Protein AF-A0A411YFZ0-F1 (afdb_monomer)

Radius of gyration: 22.68 Å; Cα contacts (8 Å, |Δi|>4): 45; chains: 1; bounding box: 37×38×72 Å

Nearest PDB structures (foldseek):
  7zd6-assembly1_q  TM=2.299E-01  e=5.493E+00  Ovis aries

Secondary structure (DSSP, 8-state):
--TTTS--S-TTSHHHHHHHTHHHHHHHHHHHHT-TTTT---TTS----SHHHHHHHHHHHHHHHHHHHHHHHHHHHS-S-TT-GGGSPPP---------HHHHHHHHHHHHHT-

Structure (mmCIF, N/CA/C/O backbone):
data_AF-A0A411YFZ0-F1
#
_entry.id   AF-A0A411YFZ0-F1
#
loop_
_atom_site.group_PDB
_atom_site.id
_atom_site.type_symbol
_atom_site.label_atom_id
_atom_site.label_alt_id
_atom_site.label_comp_id
_atom_site.label_asym_id
_atom_site.label_entity_id
_atom_site.label_seq_id
_atom_site.pdbx_PDB_ins_code
_atom_site.Cartn_x
_atom_site.Cartn_y
_atom_site.Cartn_z
_atom_site.occupancy
_atom_site.B_iso_or_equiv
_atom_site.auth_seq_id
_atom_site.auth_comp_id
_atom_site.auth_asym_id
_atom_site.auth_atom_id
_atom_site.pdbx_PDB_model_num
ATOM 1 N N . MET A 1 1 ? 8.951 25.104 19.509 1.00 49.25 1 MET A N 1
ATOM 2 C CA . MET A 1 1 ? 7.782 24.697 20.317 1.00 49.25 1 MET A CA 1
ATOM 3 C C . MET A 1 1 ? 8.226 23.534 21.191 1.00 49.25 1 MET A C 1
ATOM 5 O O . MET A 1 1 ? 8.877 22.636 20.672 1.00 49.25 1 MET A O 1
ATOM 9 N N . SER A 1 2 ? 8.040 23.603 22.511 1.00 52.81 2 SER A N 1
ATOM 10 C CA . SER A 1 2 ? 8.452 22.512 23.408 1.00 52.81 2 SER A CA 1
ATOM 11 C C . SER A 1 2 ? 7.406 21.404 23.339 1.00 52.81 2 SER A C 1
ATOM 13 O O . SER A 1 2 ? 6.239 21.681 23.592 1.00 52.81 2 SER A O 1
ATOM 15 N N . ALA A 1 3 ? 7.808 20.161 23.062 1.00 61.78 3 ALA A N 1
ATOM 16 C CA . ALA A 1 3 ? 6.898 19.015 22.927 1.00 61.78 3 ALA A CA 1
ATOM 17 C C . ALA A 1 3 ? 5.994 18.778 24.159 1.00 61.78 3 ALA A C 1
ATOM 19 O O . ALA A 1 3 ? 4.966 18.115 24.063 1.00 61.78 3 ALA A O 1
ATOM 20 N N . LYS A 1 4 ? 6.357 19.339 25.323 1.00 55.59 4 LYS A N 1
ATOM 21 C CA . LYS A 1 4 ? 5.531 19.339 26.542 1.00 55.59 4 LYS A CA 1
ATOM 22 C C . LYS A 1 4 ? 4.301 20.254 26.454 1.00 55.59 4 LYS A C 1
ATOM 24 O O . LYS A 1 4 ? 3.316 19.972 27.124 1.00 55.59 4 LYS A O 1
ATOM 29 N N . LEU A 1 5 ? 4.364 21.332 25.671 1.00 63.97 5 LEU A N 1
ATOM 30 C CA . LEU A 1 5 ? 3.271 22.297 25.478 1.00 63.97 5 LEU A CA 1
ATOM 31 C C . LEU A 1 5 ? 2.299 21.869 24.367 1.00 63.97 5 LEU A C 1
ATOM 33 O O . LEU A 1 5 ? 1.159 22.319 24.354 1.00 63.97 5 LEU A O 1
ATOM 37 N N . ASP A 1 6 ? 2.724 20.958 23.490 1.00 73.19 6 ASP A N 1
ATOM 38 C CA . ASP A 1 6 ? 1.915 20.442 22.376 1.00 73.19 6 ASP A CA 1
ATOM 39 C C . ASP A 1 6 ? 0.984 19.294 22.796 1.00 73.19 6 ASP A C 1
ATOM 41 O O . ASP A 1 6 ? 0.255 18.749 21.970 1.00 73.19 6 ASP A O 1
ATOM 45 N N . GLN A 1 7 ? 1.009 18.903 24.076 1.00 81.12 7 GLN A N 1
ATOM 46 C CA . GLN A 1 7 ? 0.134 17.877 24.632 1.00 81.12 7 GLN A CA 1
ATOM 47 C C . GLN A 1 7 ? -1.104 18.533 25.278 1.00 81.12 7 GLN A C 1
ATOM 49 O O . GLN A 1 7 ? -1.028 18.963 26.430 1.00 81.12 7 GLN A O 1
ATOM 54 N N . PRO A 1 8 ? -2.261 18.594 24.586 1.00 84.94 8 PRO A N 1
ATOM 55 C CA . PRO A 1 8 ? -3.450 19.286 25.089 1.00 84.94 8 PRO A CA 1
ATOM 56 C C . PRO A 1 8 ? -4.139 18.566 26.258 1.00 84.94 8 PRO A C 1
ATOM 58 O O . PRO A 1 8 ? -5.000 19.150 26.917 1.00 84.94 8 PRO A O 1
ATOM 61 N N . PHE A 1 9 ? -3.813 17.294 26.514 1.00 90.12 9 PHE A N 1
ATOM 62 C CA . PHE A 1 9 ? -4.475 16.487 27.538 1.00 90.12 9 PHE A CA 1
ATOM 63 C C . PHE A 1 9 ? -3.525 16.088 28.663 1.00 90.12 9 PHE A C 1
ATOM 65 O O . PHE A 1 9 ? -2.408 15.637 28.421 1.00 90.12 9 PHE A O 1
ATOM 72 N N . TYR A 1 10 ? -4.013 16.155 29.904 1.00 90.88 10 TYR A N 1
ATOM 73 C CA . TYR A 1 10 ? -3.279 15.650 31.062 1.00 90.88 10 TYR A CA 1
ATOM 74 C C . TYR A 1 10 ? -2.914 14.173 30.875 1.00 90.88 10 TYR A C 1
ATOM 76 O O . TYR A 1 10 ? -3.778 13.352 30.542 1.00 90.88 10 TYR A O 1
ATOM 84 N N . TRP A 1 11 ? -1.645 13.841 31.101 1.00 89.62 11 TRP A N 1
ATOM 85 C CA . TRP A 1 11 ? -1.114 12.490 30.943 1.00 89.62 11 TRP A CA 1
ATOM 86 C C . TRP A 1 11 ? -1.899 11.473 31.791 1.00 89.62 11 TRP A C 1
ATOM 88 O O . TRP A 1 11 ? -2.216 11.725 32.948 1.00 89.62 11 TRP A O 1
ATOM 98 N N . GLY A 1 12 ? -2.283 10.338 31.203 1.00 90.81 12 GLY A N 1
ATOM 99 C CA . GLY A 1 12 ? -3.099 9.309 31.869 1.00 90.81 12 GLY A CA 1
ATOM 100 C C . GLY A 1 12 ? -4.614 9.584 31.920 1.00 90.81 12 GLY A C 1
ATOM 101 O O . GLY A 1 12 ? -5.403 8.667 32.185 1.00 90.81 12 GLY A O 1
ATOM 102 N N . SER A 1 13 ? -5.070 10.801 31.595 1.00 94.38 13 SER A N 1
ATOM 103 C CA . SER A 1 13 ? -6.507 11.089 31.471 1.00 94.38 13 SER A CA 1
ATOM 104 C C . SER A 1 13 ? -7.167 10.234 30.377 1.00 94.38 13 SER A C 1
ATOM 106 O O . SER A 1 13 ? -6.505 9.720 29.473 1.00 94.38 13 SER A O 1
ATOM 108 N N . ARG A 1 14 ? -8.498 10.075 30.421 1.00 95.00 14 ARG A N 1
ATOM 109 C CA . ARG A 1 14 ? -9.231 9.331 29.374 1.00 95.00 14 ARG A CA 1
ATOM 110 C C . ARG A 1 14 ? -9.043 9.954 27.985 1.00 95.00 14 ARG A C 1
ATOM 112 O O . ARG A 1 14 ? -8.840 9.228 27.020 1.00 95.00 14 ARG A O 1
ATOM 119 N N . LYS A 1 15 ? -9.057 11.290 27.897 1.00 93.31 15 LYS A N 1
ATOM 120 C CA . LYS A 1 15 ? -8.824 12.023 26.641 1.00 93.31 15 LYS A CA 1
ATOM 121 C C . LYS A 1 15 ? -7.400 11.821 26.126 1.00 93.31 15 LYS A C 1
ATOM 123 O O . LYS A 1 15 ? -7.215 11.607 24.932 1.00 93.31 15 LYS A O 1
ATOM 128 N N . TRP A 1 16 ? -6.416 11.830 27.029 1.00 93.00 16 TRP A N 1
ATOM 129 C C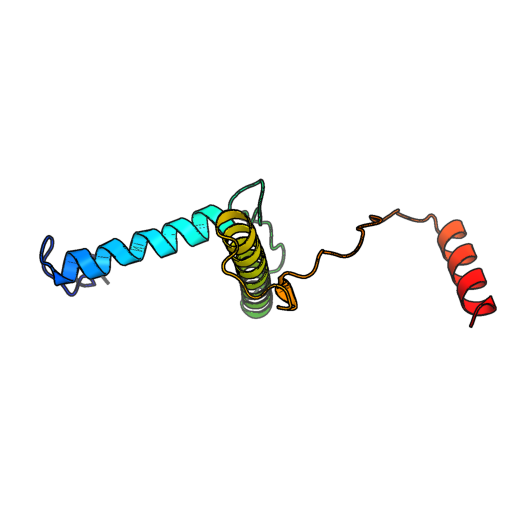A . TRP A 1 16 ? -5.031 11.524 26.681 1.00 93.00 16 TRP A CA 1
ATOM 130 C C . TRP A 1 16 ? -4.892 10.109 26.131 1.00 93.00 16 TRP A C 1
ATOM 132 O O . TRP A 1 16 ? -4.364 9.967 25.037 1.00 93.00 16 TRP A O 1
ATOM 142 N N . ARG A 1 17 ? -5.432 9.092 26.818 1.00 93.38 17 ARG A N 1
ATOM 143 C CA . ARG A 1 17 ? -5.401 7.697 26.342 1.00 93.38 17 ARG A CA 1
ATOM 144 C C . ARG A 1 17 ? -6.031 7.559 24.962 1.00 93.38 17 ARG A C 1
ATOM 146 O O . ARG A 1 17 ? -5.349 7.155 24.040 1.00 93.38 17 ARG A O 1
ATOM 153 N N . ALA A 1 18 ? -7.248 8.064 24.766 1.00 91.69 18 ALA A N 1
ATOM 154 C CA . ALA A 1 18 ? -7.910 8.012 23.459 1.00 91.69 18 ALA A CA 1
ATOM 155 C C . ALA A 1 18 ? -7.145 8.759 22.342 1.00 91.69 18 ALA A C 1
ATOM 157 O O . ALA A 1 18 ? -7.288 8.458 21.156 1.00 91.69 18 ALA A O 1
ATOM 158 N N . SER A 1 19 ? -6.363 9.786 22.685 1.00 89.38 19 SER A N 1
ATOM 159 C CA . SER A 1 19 ? -5.460 10.445 21.736 1.00 89.38 19 SER A CA 1
ATOM 160 C C . SER A 1 19 ? -4.187 9.639 21.494 1.00 89.38 19 SER A C 1
ATOM 162 O O . SER A 1 19 ? -3.705 9.594 20.368 1.00 89.38 19 SER A O 1
ATOM 164 N N . TYR A 1 20 ? -3.637 9.032 22.540 1.00 89.44 20 TYR A N 1
ATOM 165 C CA . TYR A 1 20 ? -2.414 8.247 22.495 1.00 89.44 20 TYR A CA 1
ATOM 166 C C . TYR A 1 20 ? -2.626 6.926 21.749 1.00 89.44 20 TYR A C 1
ATOM 168 O O . TYR A 1 20 ? -1.827 6.596 20.884 1.00 89.44 20 TYR A O 1
ATOM 176 N N . ASP A 1 21 ? -3.750 6.246 21.969 1.00 90.88 21 ASP A N 1
ATOM 177 C CA . ASP A 1 21 ? -4.115 4.983 21.314 1.00 90.88 21 ASP A CA 1
ATOM 178 C C . ASP A 1 21 ? -4.200 5.130 19.786 1.00 90.88 21 ASP A C 1
ATOM 180 O O . ASP A 1 21 ? -3.935 4.190 19.039 1.00 90.88 21 ASP A O 1
ATOM 184 N N . ARG A 1 22 ? -4.498 6.340 19.287 1.00 88.69 22 ARG A N 1
ATOM 185 C CA . ARG A 1 22 ? -4.497 6.626 17.846 1.00 88.69 22 ARG A CA 1
ATOM 186 C C . ARG A 1 22 ? -3.106 6.545 17.212 1.00 88.69 22 ARG A C 1
ATOM 188 O O . ARG A 1 22 ? -2.999 6.301 16.012 1.00 88.69 22 ARG A O 1
ATOM 195 N N . ARG A 1 23 ? -2.042 6.728 18.000 1.00 88.62 23 ARG A N 1
ATOM 196 C CA . ARG A 1 23 ? -0.652 6.652 17.535 1.00 88.62 23 ARG A CA 1
ATOM 197 C C . ARG A 1 23 ? -0.302 5.260 17.020 1.00 88.62 23 ARG A C 1
ATOM 199 O O . ARG A 1 23 ? 0.424 5.164 16.036 1.00 88.62 23 ARG A O 1
ATOM 206 N N . THR A 1 24 ? -0.876 4.218 17.615 1.00 89.50 24 THR A N 1
ATOM 207 C CA . THR A 1 24 ? -0.684 2.828 17.187 1.00 89.50 24 THR A CA 1
ATOM 208 C C . THR A 1 24 ? -1.021 2.638 15.709 1.00 89.50 24 THR A C 1
ATOM 210 O O . THR A 1 24 ? -0.282 1.965 14.999 1.00 89.50 24 THR A O 1
ATOM 213 N N . TYR A 1 25 ? -2.077 3.284 15.202 1.00 87.44 25 TYR A N 1
ATOM 214 C CA . TYR A 1 25 ? -2.439 3.192 13.782 1.00 87.44 25 TYR A CA 1
ATOM 215 C C . TYR A 1 25 ? -1.413 3.873 12.872 1.00 87.44 25 TYR A C 1
ATOM 217 O O . TYR A 1 25 ? -1.092 3.357 11.804 1.00 87.44 25 TYR A O 1
ATOM 225 N N . VAL A 1 26 ? -0.861 5.011 13.303 1.00 88.12 26 VAL A N 1
ATOM 226 C CA . VAL A 1 26 ? 0.185 5.724 12.555 1.00 88.12 26 VAL A CA 1
ATOM 227 C C . VAL A 1 26 ? 1.468 4.896 12.511 1.00 88.12 26 VAL A C 1
ATOM 229 O O . VAL A 1 26 ? 2.062 4.729 11.448 1.00 88.12 26 VAL A O 1
ATOM 232 N N . GLU A 1 27 ? 1.880 4.340 13.650 1.00 91.94 27 GLU A N 1
ATOM 233 C CA . GLU A 1 27 ? 3.052 3.465 13.730 1.00 91.94 27 GLU A CA 1
ATOM 234 C C . GLU A 1 27 ? 2.851 2.185 12.913 1.00 91.94 27 GLU A C 1
ATOM 236 O O . GLU A 1 27 ? 3.753 1.785 12.179 1.00 91.94 27 GLU A O 1
ATOM 241 N N . GLY A 1 28 ? 1.651 1.601 12.947 1.00 90.62 28 GLY A N 1
ATOM 242 C CA . GLY A 1 28 ? 1.286 0.452 12.121 1.00 90.62 28 GLY A CA 1
ATOM 243 C C . GLY A 1 28 ? 1.358 0.748 10.621 1.00 90.62 28 GLY A C 1
ATOM 244 O O . GLY A 1 28 ? 1.905 -0.055 9.863 1.00 90.62 28 GLY A O 1
ATOM 245 N N . PHE A 1 29 ? 0.875 1.915 10.180 1.00 90.06 29 PHE A N 1
ATOM 246 C CA . PHE A 1 29 ? 0.984 2.336 8.781 1.00 90.06 29 PHE A CA 1
ATOM 247 C C . PHE A 1 29 ? 2.447 2.464 8.337 1.00 90.06 29 PHE A C 1
ATOM 249 O O . PHE A 1 29 ? 2.834 1.891 7.319 1.00 90.06 29 PHE A O 1
ATOM 256 N N . PHE A 1 30 ? 3.289 3.160 9.108 1.00 89.31 30 PHE A N 1
ATOM 257 C CA . PHE A 1 30 ? 4.707 3.301 8.758 1.00 89.31 30 PHE A CA 1
ATOM 258 C C . PHE A 1 30 ? 5.475 1.979 8.851 1.00 89.31 30 PHE A C 1
ATOM 260 O O . PHE A 1 30 ? 6.361 1.744 8.030 1.00 89.31 30 PHE A O 1
ATOM 267 N N . GLY A 1 31 ? 5.118 1.100 9.790 1.00 90.88 31 GLY A N 1
ATOM 268 C CA . GLY A 1 31 ? 5.668 -0.251 9.876 1.00 90.88 31 GLY A CA 1
ATOM 269 C C . GLY A 1 31 ? 5.374 -1.081 8.625 1.00 90.88 31 GLY A C 1
ATOM 270 O O . GLY A 1 31 ? 6.263 -1.769 8.132 1.00 90.88 31 GLY A O 1
ATOM 271 N N . ASN A 1 32 ? 4.166 -0.957 8.068 1.00 91.44 32 ASN A N 1
ATOM 272 C CA . ASN A 1 32 ? 3.795 -1.570 6.793 1.00 91.44 32 ASN A CA 1
ATOM 273 C C . ASN A 1 32 ? 4.614 -0.992 5.635 1.00 91.44 32 ASN A C 1
ATOM 275 O O . ASN A 1 32 ? 5.337 -1.725 4.968 1.00 91.44 32 ASN A O 1
ATOM 279 N N . VAL A 1 33 ? 4.575 0.332 5.467 1.00 90.81 33 VAL A N 1
ATOM 280 C CA . VAL A 1 33 ? 5.201 1.021 4.329 1.00 90.81 33 VAL A CA 1
ATOM 281 C C . VAL A 1 33 ? 6.719 0.808 4.259 1.00 90.81 33 VAL A C 1
ATOM 283 O O . VAL A 1 33 ? 7.303 0.760 3.179 1.00 90.81 33 VAL A O 1
ATOM 286 N N . GLN A 1 34 ? 7.390 0.681 5.403 1.00 89.88 34 GLN A N 1
ATOM 287 C CA . GLN A 1 34 ? 8.839 0.470 5.454 1.00 89.88 34 GLN A CA 1
ATOM 288 C C . GLN A 1 34 ? 9.242 -1.010 5.439 1.00 89.88 34 GLN A C 1
ATOM 290 O O . GLN A 1 34 ? 10.439 -1.311 5.423 1.00 89.88 34 GLN A O 1
ATOM 295 N N . ASN A 1 35 ? 8.286 -1.942 5.474 1.00 90.12 35 ASN A N 1
ATOM 296 C CA . ASN A 1 35 ? 8.576 -3.370 5.498 1.00 90.12 35 ASN A CA 1
ATOM 297 C C . ASN A 1 35 ? 9.242 -3.802 4.183 1.00 90.12 35 ASN A C 1
ATOM 299 O O . ASN A 1 35 ? 8.738 -3.519 3.099 1.00 90.12 35 ASN A O 1
ATOM 303 N N . ALA A 1 36 ? 10.370 -4.515 4.288 1.00 87.69 36 ALA A N 1
ATOM 304 C CA . ALA A 1 36 ? 11.129 -4.992 3.134 1.00 87.69 36 ALA A CA 1
ATOM 305 C C . ALA A 1 36 ? 10.338 -5.963 2.245 1.00 87.69 36 ALA A C 1
ATOM 307 O O . ALA A 1 36 ? 10.593 -6.021 1.047 1.00 87.69 36 ALA A O 1
ATOM 308 N N . SER A 1 37 ? 9.378 -6.684 2.824 1.00 86.38 37 SER A N 1
ATOM 309 C CA . SER A 1 37 ? 8.520 -7.637 2.115 1.00 86.38 37 SER A CA 1
ATOM 310 C C . SER A 1 37 ? 7.201 -7.025 1.620 1.00 86.38 37 SER A C 1
ATOM 312 O O . SER A 1 37 ? 6.346 -7.761 1.139 1.00 86.38 37 SER A O 1
ATOM 314 N N . ALA A 1 38 ? 7.000 -5.713 1.783 1.00 88.25 38 ALA A N 1
ATOM 315 C CA . ALA A 1 38 ? 5.806 -4.998 1.329 1.00 88.25 38 ALA A CA 1
ATOM 316 C C . ALA A 1 38 ? 6.206 -3.806 0.442 1.00 88.25 38 ALA A C 1
ATOM 318 O O . ALA A 1 38 ? 6.838 -4.001 -0.591 1.00 88.25 38 ALA A O 1
ATOM 319 N N . GLU A 1 39 ? 5.880 -2.569 0.828 1.00 88.62 39 GLU A N 1
ATOM 320 C CA . GLU A 1 39 ? 6.182 -1.382 0.016 1.00 88.62 39 GLU A CA 1
ATOM 321 C C . GLU A 1 39 ? 7.676 -1.009 0.020 1.00 88.62 39 GLU A C 1
ATOM 323 O O . GLU A 1 39 ? 8.119 -0.254 -0.845 1.00 88.62 39 GLU A O 1
ATOM 328 N N . ASN A 1 40 ? 8.452 -1.520 0.985 1.00 90.00 40 ASN A N 1
ATOM 329 C CA . ASN A 1 40 ? 9.902 -1.344 1.117 1.00 90.00 40 ASN A CA 1
ATOM 330 C C . ASN A 1 40 ? 10.383 0.104 0.914 1.00 90.00 40 ASN A C 1
ATOM 332 O O . ASN A 1 40 ? 11.455 0.362 0.355 1.00 90.00 40 ASN A O 1
ATOM 336 N N . LEU A 1 41 ? 9.604 1.078 1.389 1.00 88.88 41 LEU A N 1
ATOM 337 C CA . LEU A 1 41 ? 9.977 2.477 1.278 1.00 88.88 41 LEU A CA 1
ATOM 338 C C . LEU A 1 41 ? 11.123 2.765 2.252 1.00 88.88 41 LEU A C 1
ATOM 340 O O . LEU A 1 41 ? 10.937 2.892 3.464 1.00 88.88 41 LEU A O 1
ATOM 344 N N . ARG A 1 42 ? 12.337 2.880 1.714 1.00 86.25 42 ARG A N 1
ATOM 345 C CA . ARG A 1 42 ? 13.544 3.213 2.477 1.00 86.25 42 ARG A CA 1
ATOM 346 C C . ARG A 1 42 ? 14.009 4.633 2.194 1.00 86.25 42 ARG A C 1
ATOM 348 O O . ARG A 1 42 ? 13.717 5.232 1.159 1.00 86.25 42 ARG A O 1
ATOM 355 N N . ARG A 1 43 ? 14.801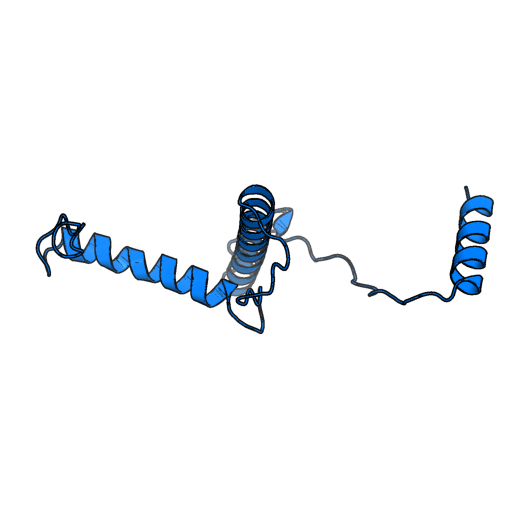 5.178 3.118 1.00 81.75 43 ARG A N 1
ATOM 356 C CA . ARG A 1 43 ? 15.516 6.435 2.879 1.00 81.75 43 ARG A CA 1
ATOM 357 C C . ARG A 1 43 ? 16.403 6.274 1.639 1.00 81.75 43 ARG A C 1
ATOM 359 O O . ARG A 1 43 ? 17.200 5.346 1.578 1.00 81.75 43 ARG A O 1
ATOM 366 N N . GLY A 1 44 ? 16.264 7.182 0.674 1.00 80.19 44 GLY A N 1
ATOM 367 C CA . GLY A 1 44 ? 16.988 7.125 -0.602 1.00 80.19 44 GLY A CA 1
ATOM 368 C C . GLY A 1 44 ? 16.314 6.285 -1.695 1.00 80.19 44 GLY A C 1
ATOM 369 O O . GLY A 1 44 ? 16.861 6.203 -2.790 1.00 80.19 44 GLY A O 1
ATOM 370 N N . PHE A 1 45 ? 15.135 5.703 -1.430 1.00 81.06 45 PHE A N 1
ATOM 371 C CA . PHE A 1 45 ? 14.320 5.036 -2.454 1.00 81.06 45 PHE A CA 1
ATOM 372 C C . PHE A 1 45 ? 13.889 6.023 -3.545 1.00 81.06 45 PHE A C 1
ATOM 374 O O . PHE A 1 45 ? 14.118 5.804 -4.731 1.00 81.06 45 PHE A O 1
ATOM 381 N N . VAL A 1 46 ? 13.342 7.168 -3.133 1.00 81.88 46 VAL A N 1
ATOM 382 C CA . VAL A 1 46 ? 13.072 8.284 -4.041 1.00 81.88 46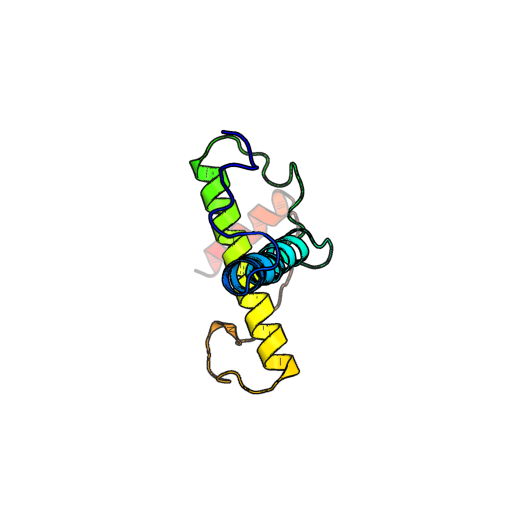 VAL A CA 1
ATOM 383 C C . VAL A 1 46 ? 14.378 9.049 -4.250 1.00 81.88 46 VAL A C 1
ATOM 385 O O . VAL A 1 46 ? 14.867 9.708 -3.333 1.00 81.88 46 VAL A O 1
ATOM 388 N N . ARG A 1 47 ? 14.954 8.941 -5.452 1.00 85.06 47 ARG A N 1
ATOM 389 C CA . ARG A 1 47 ? 16.196 9.638 -5.849 1.00 85.06 47 ARG A CA 1
ATOM 390 C C . ARG A 1 47 ? 15.958 11.048 -6.397 1.00 85.06 47 ARG A C 1
ATOM 392 O O . ARG A 1 47 ? 16.900 11.724 -6.796 1.00 85.06 47 ARG A O 1
ATOM 399 N N . THR A 1 48 ? 14.708 11.490 -6.410 1.00 84.25 48 THR A N 1
ATOM 400 C CA . THR A 1 48 ? 14.301 12.818 -6.866 1.00 84.25 48 THR A CA 1
ATOM 401 C C . THR A 1 48 ? 14.248 13.789 -5.691 1.00 84.25 48 THR A C 1
ATOM 403 O O . THR A 1 48 ? 13.835 13.429 -4.588 1.00 84.25 48 THR A O 1
ATOM 406 N N . THR A 1 49 ? 14.627 15.040 -5.928 1.00 83.19 49 THR A N 1
ATOM 407 C CA . THR A 1 49 ? 14.511 16.124 -4.948 1.00 83.19 49 THR A CA 1
ATOM 408 C C . THR A 1 49 ? 13.323 17.029 -5.286 1.00 83.19 49 THR A C 1
ATOM 410 O O . THR A 1 49 ? 12.882 17.111 -6.431 1.00 83.19 49 THR A O 1
ATOM 413 N N . GLY A 1 50 ? 12.775 17.700 -4.271 1.00 87.75 50 GLY A N 1
ATOM 414 C CA . GLY A 1 50 ? 11.645 18.621 -4.423 1.00 87.75 50 GLY A CA 1
ATOM 415 C C . GLY A 1 50 ? 10.315 18.075 -3.896 1.00 87.75 50 GLY A C 1
ATOM 416 O O . GLY A 1 50 ? 10.050 16.874 -3.891 1.00 87.75 50 GLY A O 1
ATOM 417 N N . LEU A 1 51 ? 9.458 18.988 -3.429 1.00 89.19 51 LEU A N 1
ATOM 418 C CA . LEU A 1 51 ? 8.210 18.636 -2.742 1.00 89.19 51 LEU A CA 1
ATOM 419 C C . LEU A 1 51 ? 7.193 17.939 -3.652 1.00 89.19 51 LEU A C 1
ATOM 421 O O . LEU A 1 51 ? 6.496 17.048 -3.184 1.00 89.19 51 LEU A O 1
ATOM 425 N N . GLY A 1 52 ? 7.098 18.330 -4.925 1.00 93.06 52 GLY A N 1
ATOM 426 C CA . GLY A 1 52 ? 6.148 17.740 -5.875 1.00 93.06 52 GLY A CA 1
ATOM 427 C C . GLY A 1 52 ? 6.378 16.237 -6.080 1.00 93.06 5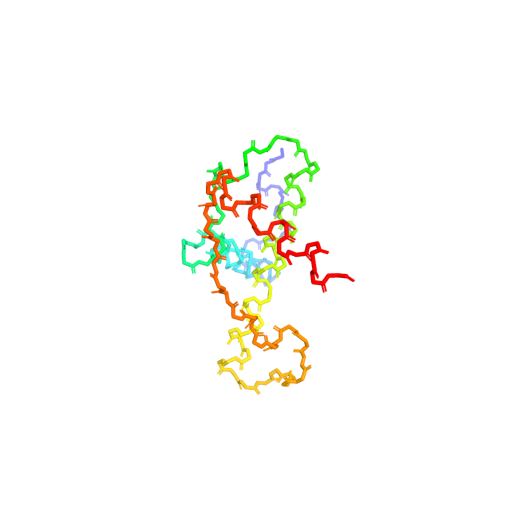2 GLY A C 1
ATOM 428 O O . GLY A 1 52 ? 5.504 15.449 -5.718 1.00 93.06 52 GLY A O 1
ATOM 429 N N . PRO A 1 53 ? 7.562 15.822 -6.571 1.00 88.31 53 PRO A N 1
ATOM 430 C CA . PRO A 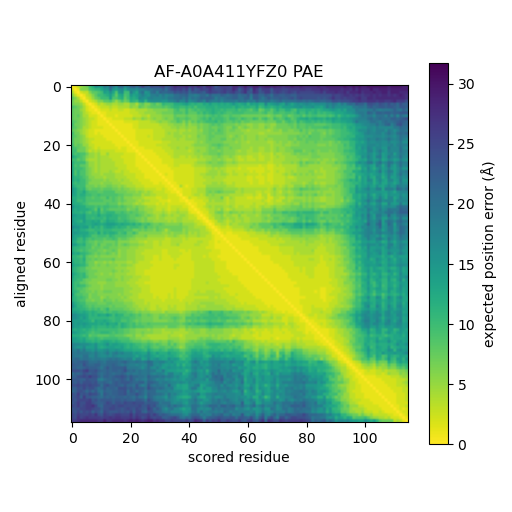1 53 ? 7.889 14.410 -6.770 1.00 88.31 53 PRO A CA 1
ATOM 431 C C . PRO A 1 53 ? 7.784 13.578 -5.489 1.00 88.31 53 PRO A C 1
ATOM 433 O O . PRO A 1 53 ? 7.225 12.486 -5.509 1.00 88.31 53 PRO A O 1
ATOM 436 N N . ILE A 1 54 ? 8.255 14.104 -4.352 1.00 88.06 54 ILE A N 1
ATOM 437 C CA . ILE A 1 54 ? 8.173 13.398 -3.064 1.00 88.06 54 ILE A CA 1
ATOM 438 C C . ILE A 1 54 ? 6.713 13.176 -2.647 1.00 88.06 54 ILE A C 1
ATOM 440 O O . ILE A 1 54 ? 6.366 12.084 -2.201 1.00 88.06 54 ILE A O 1
ATOM 444 N N . ARG A 1 55 ? 5.844 14.184 -2.807 1.00 90.25 55 ARG A N 1
ATOM 445 C CA . ARG A 1 55 ? 4.408 14.059 -2.503 1.00 90.25 55 ARG A CA 1
ATOM 446 C C . ARG A 1 55 ? 3.728 13.037 -3.404 1.00 90.25 55 ARG A C 1
ATOM 448 O O . ARG A 1 55 ? 2.944 12.241 -2.901 1.00 90.25 55 ARG A O 1
ATOM 455 N N . LEU A 1 56 ? 4.045 13.045 -4.698 1.00 92.00 56 LEU A N 1
ATOM 456 C CA . LEU A 1 56 ? 3.509 12.071 -5.645 1.00 92.00 56 LEU A CA 1
ATOM 457 C C . LEU A 1 56 ? 3.914 10.646 -5.254 1.00 92.00 56 LEU A C 1
ATOM 459 O O . LEU A 1 56 ? 3.054 9.781 -5.126 1.00 92.00 56 LEU A O 1
ATOM 463 N N . MET A 1 57 ? 5.202 10.419 -4.984 1.00 90.38 57 MET A N 1
ATOM 464 C CA . MET A 1 57 ? 5.694 9.106 -4.563 1.00 90.38 57 MET A CA 1
ATOM 465 C C . MET A 1 57 ? 5.030 8.637 -3.270 1.00 90.38 57 MET A C 1
ATOM 467 O O . MET A 1 57 ? 4.581 7.499 -3.192 1.00 90.38 57 MET A O 1
ATOM 471 N N . LEU A 1 58 ? 4.900 9.521 -2.277 1.00 88.38 58 LEU A N 1
ATOM 472 C CA . LEU A 1 58 ? 4.224 9.189 -1.026 1.00 88.38 58 LEU A CA 1
ATOM 473 C C . LEU A 1 58 ? 2.747 8.827 -1.248 1.00 88.38 58 LEU A C 1
ATOM 475 O O . LEU A 1 58 ? 2.260 7.883 -0.631 1.00 88.38 58 LEU A O 1
ATOM 479 N N . ALA A 1 59 ? 2.047 9.548 -2.129 1.00 92.44 59 ALA A N 1
ATOM 480 C CA . ALA A 1 59 ? 0.656 9.257 -2.466 1.00 92.44 59 ALA A CA 1
ATOM 481 C C . ALA A 1 59 ? 0.508 7.884 -3.141 1.00 92.44 59 ALA A C 1
ATOM 483 O O . ALA A 1 59 ? -0.367 7.111 -2.756 1.00 92.44 59 ALA A O 1
ATOM 484 N N . ILE A 1 60 ? 1.397 7.553 -4.082 1.00 93.06 60 ILE A N 1
ATOM 485 C CA . ILE A 1 60 ? 1.421 6.244 -4.750 1.00 93.06 60 ILE A CA 1
ATOM 486 C C . ILE A 1 60 ? 1.685 5.131 -3.732 1.00 93.06 60 ILE A C 1
ATOM 488 O O . ILE A 1 60 ? 0.959 4.141 -3.696 1.00 93.06 60 ILE A O 1
ATOM 492 N N . THR A 1 61 ? 2.676 5.304 -2.854 1.00 91.62 61 THR A N 1
ATOM 493 C CA . THR A 1 61 ? 2.985 4.320 -1.808 1.00 91.62 61 THR A CA 1
ATOM 494 C C . THR A 1 61 ? 1.821 4.127 -0.835 1.00 91.62 61 THR A C 1
ATOM 496 O O . THR A 1 61 ? 1.508 2.996 -0.470 1.00 91.62 61 THR A O 1
ATOM 499 N N . ALA A 1 62 ? 1.147 5.207 -0.431 1.00 92.12 62 ALA A N 1
ATOM 500 C CA . ALA A 1 62 ? -0.033 5.116 0.423 1.00 92.12 62 ALA A CA 1
ATOM 501 C C . ALA A 1 62 ? -1.186 4.377 -0.276 1.00 92.12 62 ALA A C 1
ATOM 503 O O . ALA A 1 62 ? -1.823 3.527 0.343 1.00 92.12 62 ALA A O 1
ATOM 504 N N . ALA A 1 63 ? -1.423 4.647 -1.564 1.00 93.88 63 ALA A N 1
ATOM 505 C CA . ALA A 1 63 ? -2.435 3.947 -2.351 1.00 93.88 63 ALA A CA 1
ATOM 506 C C . ALA A 1 63 ? -2.130 2.444 -2.464 1.00 93.88 63 ALA A C 1
ATOM 508 O O . ALA A 1 63 ? -3.005 1.627 -2.185 1.00 93.88 63 ALA A O 1
ATOM 509 N N . ALA A 1 64 ? -0.884 2.076 -2.779 1.00 91.88 64 ALA A N 1
ATOM 510 C CA . ALA A 1 64 ? -0.452 0.679 -2.849 1.00 91.88 64 ALA A CA 1
ATOM 511 C C . ALA A 1 64 ? -0.630 -0.049 -1.503 1.00 91.88 64 ALA A C 1
ATOM 513 O O . ALA A 1 64 ? -1.204 -1.138 -1.456 1.00 91.88 64 ALA A O 1
ATOM 514 N N . CYS A 1 65 ? -0.231 0.591 -0.398 1.00 93.12 65 CYS A N 1
ATOM 515 C CA . CYS A 1 65 ? -0.424 0.061 0.954 1.00 93.12 65 CYS A CA 1
ATOM 516 C C . CYS A 1 65 ? -1.909 -0.157 1.278 1.00 93.12 65 CYS A C 1
ATOM 518 O O . CYS A 1 65 ? -2.276 -1.197 1.826 1.00 93.12 65 CYS A O 1
ATOM 520 N N . ASN A 1 66 ? -2.778 0.785 0.902 1.00 92.88 66 ASN A N 1
ATOM 521 C CA . ASN A 1 66 ? -4.219 0.655 1.112 1.00 92.88 66 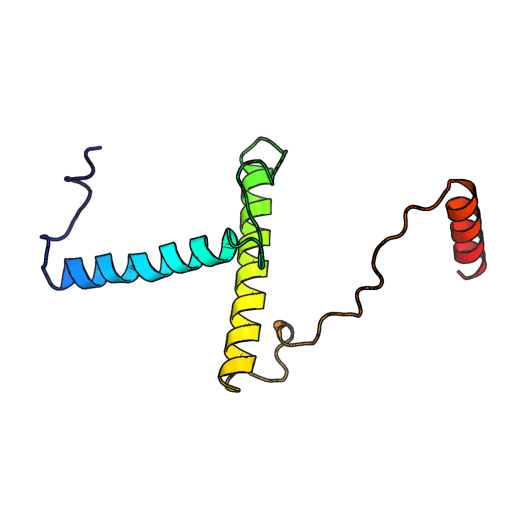ASN A CA 1
ATOM 522 C C . ASN A 1 66 ? -4.810 -0.524 0.330 1.00 92.88 66 ASN A C 1
ATOM 524 O O . ASN A 1 66 ? -5.579 -1.293 0.901 1.00 92.88 66 ASN A O 1
ATOM 528 N N . VAL A 1 67 ? -4.432 -0.699 -0.942 1.00 93.06 67 VAL A N 1
ATOM 529 C CA . VAL A 1 67 ? -4.891 -1.833 -1.766 1.00 93.06 67 VAL A CA 1
ATOM 530 C C . VAL A 1 67 ? -4.452 -3.159 -1.149 1.00 93.06 67 VAL A C 1
ATOM 532 O O . VAL A 1 67 ? -5.274 -4.056 -0.967 1.00 93.06 67 VAL A O 1
ATOM 535 N N . A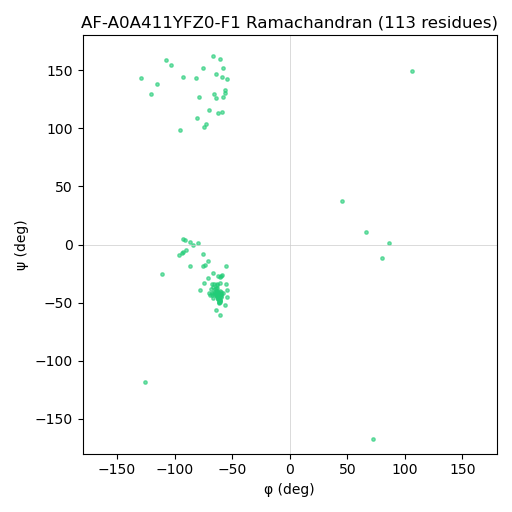RG A 1 68 ? -3.178 -3.278 -0.756 1.00 92.69 68 ARG A N 1
ATOM 536 C CA . ARG A 1 68 ? -2.664 -4.494 -0.114 1.00 92.69 68 ARG A CA 1
ATOM 537 C C . ARG A 1 68 ? -3.380 -4.791 1.201 1.00 92.69 68 ARG A C 1
ATOM 539 O O . ARG A 1 68 ? -3.767 -5.930 1.434 1.00 92.69 68 ARG A O 1
ATOM 546 N N . GLN A 1 69 ? -3.568 -3.790 2.062 1.00 93.12 69 GLN A N 1
ATOM 547 C CA . GLN A 1 69 ? -4.266 -3.992 3.333 1.00 93.12 69 GLN A CA 1
ATOM 548 C C . GLN A 1 69 ? -5.733 -4.379 3.133 1.00 93.12 69 GLN A C 1
ATOM 550 O O . GLN A 1 69 ? -6.218 -5.253 3.846 1.00 93.12 69 GLN A O 1
ATOM 555 N N . LEU A 1 70 ? -6.414 -3.793 2.143 1.00 93.75 70 LEU A N 1
ATOM 556 C CA . LEU A 1 70 ? -7.777 -4.173 1.774 1.00 93.75 70 LEU A CA 1
ATOM 557 C C . LEU A 1 70 ? -7.848 -5.639 1.327 1.00 93.75 70 LEU A C 1
ATOM 559 O O . LEU A 1 70 ? -8.700 -6.382 1.810 1.00 93.75 70 LEU A O 1
ATOM 563 N N . ARG A 1 71 ? -6.937 -6.064 0.446 1.00 93.19 71 ARG A N 1
ATOM 564 C CA . ARG A 1 71 ? -6.869 -7.449 -0.040 1.00 93.19 71 ARG A CA 1
ATOM 565 C C . ARG A 1 71 ? -6.558 -8.439 1.079 1.00 93.19 71 ARG A C 1
ATOM 567 O O . ARG A 1 71 ? -7.236 -9.453 1.179 1.00 93.19 71 ARG A O 1
ATOM 574 N N . ASN A 1 72 ? -5.598 -8.123 1.950 1.00 92.62 72 ASN A N 1
ATOM 575 C CA . ASN A 1 72 ? -5.277 -8.957 3.110 1.00 92.62 72 ASN A CA 1
ATOM 576 C C . ASN A 1 72 ? -6.480 -9.087 4.048 1.00 92.62 72 ASN A C 1
ATOM 578 O O . ASN A 1 72 ? -6.863 -10.192 4.407 1.00 92.62 72 ASN A O 1
ATOM 582 N N . TRP A 1 73 ? -7.125 -7.969 4.392 1.00 94.81 73 TRP A N 1
ATOM 583 C CA . TRP A 1 73 ? -8.319 -7.988 5.233 1.00 94.81 73 TRP A CA 1
ATOM 584 C C . TRP A 1 73 ? -9.454 -8.807 4.605 1.00 94.81 73 TRP A C 1
ATOM 586 O O . TRP A 1 73 ? -10.110 -9.580 5.304 1.00 94.81 73 TRP A O 1
ATOM 596 N N . HIS A 1 74 ? -9.681 -8.667 3.296 1.00 94.69 74 HIS A N 1
ATOM 597 C CA . HIS A 1 74 ? -10.674 -9.470 2.589 1.00 94.69 74 HIS A CA 1
ATOM 598 C C . HIS A 1 74 ? -10.319 -10.961 2.625 1.00 94.69 74 HIS A C 1
ATOM 600 O O . HIS A 1 74 ? -11.191 -11.768 2.926 1.00 94.69 74 HIS A O 1
ATOM 606 N N . ALA A 1 75 ? -9.054 -11.325 2.397 1.00 92.69 75 ALA A N 1
ATOM 607 C CA . ALA A 1 75 ? -8.593 -12.710 2.472 1.00 92.69 75 ALA A CA 1
ATOM 608 C C . ALA A 1 75 ? -8.742 -13.307 3.884 1.00 92.69 75 ALA A C 1
ATOM 610 O O . ALA A 1 75 ? -9.163 -14.452 4.024 1.00 92.69 75 ALA A O 1
ATOM 611 N N . ASP A 1 76 ? -8.448 -12.524 4.925 1.00 95.69 76 ASP A N 1
ATOM 612 C CA . ASP A 1 76 ? -8.504 -12.974 6.318 1.00 95.69 76 ASP A CA 1
ATOM 613 C C . ASP A 1 76 ? -9.943 -13.108 6.843 1.00 95.69 76 ASP A C 1
ATOM 615 O O . ASP A 1 76 ? -10.222 -13.951 7.695 1.00 95.69 76 ASP A O 1
ATOM 619 N N . THR A 1 77 ? -10.860 -12.254 6.378 1.00 95.88 77 THR A N 1
ATOM 620 C CA . THR A 1 77 ? -12.213 -12.143 6.955 1.00 95.88 77 THR A CA 1
ATOM 621 C C . THR A 1 77 ? -13.332 -12.638 6.046 1.00 95.88 77 THR A C 1
ATOM 623 O O . THR A 1 77 ? -14.401 -12.985 6.542 1.00 95.88 77 THR A O 1
ATOM 626 N N . GLY A 1 78 ? -13.130 -12.630 4.728 1.00 92.44 78 GLY A N 1
ATOM 627 C CA . GLY A 1 78 ? -14.169 -12.891 3.730 1.00 92.44 78 GLY A CA 1
ATOM 628 C C . GLY A 1 78 ? -15.283 -11.837 3.677 1.00 92.44 78 GLY A C 1
ATOM 629 O O . GLY A 1 78 ? -16.305 -12.073 3.043 1.00 92.44 78 GLY A O 1
ATOM 630 N N . LEU A 1 79 ? -15.128 -10.689 4.353 1.00 92.50 79 LEU A N 1
ATOM 631 C CA . LEU A 1 79 ? -16.195 -9.685 4.515 1.00 92.50 79 LEU A CA 1
ATOM 632 C C . LEU A 1 79 ? -16.191 -8.573 3.455 1.00 92.50 79 LEU A C 1
ATOM 634 O O . LEU A 1 79 ? -17.082 -7.725 3.457 1.00 92.50 79 LEU A O 1
ATOM 638 N N . GLY A 1 80 ? -15.179 -8.523 2.590 1.00 87.88 80 GLY A N 1
ATOM 639 C CA . GLY A 1 80 ? -15.146 -7.546 1.494 1.00 87.88 80 GLY A CA 1
ATOM 640 C C . GLY A 1 80 ? -16.099 -7.919 0.359 1.00 87.88 80 GLY A C 1
ATOM 641 O O . GLY A 1 80 ? -16.357 -9.097 0.141 1.00 87.88 80 GLY A O 1
ATOM 642 N N . ASP A 1 81 ? -16.588 -6.913 -0.363 1.00 90.69 81 ASP A N 1
ATOM 643 C CA . ASP A 1 81 ? -17.401 -7.097 -1.569 1.00 90.69 81 ASP A CA 1
ATOM 644 C C . ASP A 1 81 ? -16.589 -7.831 -2.655 1.00 90.69 81 ASP A C 1
ATOM 646 O O . ASP A 1 81 ? -15.628 -7.244 -3.149 1.00 90.69 81 ASP A O 1
ATOM 650 N N . PRO A 1 82 ? -16.940 -9.076 -3.035 1.00 85.94 82 PRO A N 1
ATOM 651 C CA . PRO A 1 82 ? -16.160 -9.875 -3.984 1.00 85.94 82 PRO A CA 1
ATOM 652 C C . PRO A 1 82 ? -15.985 -9.226 -5.362 1.00 85.94 82 PRO A C 1
ATOM 654 O O . PRO A 1 82 ? -14.990 -9.487 -6.032 1.00 85.94 82 PRO A O 1
ATOM 657 N N . GLU A 1 83 ? -16.914 -8.357 -5.767 1.00 91.25 83 GLU A N 1
ATOM 658 C CA . GLU A 1 83 ? -16.894 -7.686 -7.073 1.00 91.25 83 GLU A CA 1
ATOM 659 C C . GLU A 1 83 ? -16.157 -6.337 -7.029 1.00 91.25 83 GLU A C 1
ATOM 661 O O . GLU A 1 83 ? -16.105 -5.597 -8.015 1.00 91.25 83 GLU A O 1
ATOM 666 N N . HIS A 1 84 ? -15.570 -5.981 -5.882 1.00 91.94 84 HIS A N 1
ATOM 667 C CA . HIS A 1 84 ? -14.855 -4.725 -5.741 1.00 91.94 84 HIS A CA 1
ATOM 668 C C . HIS A 1 84 ? -13.618 -4.700 -6.664 1.00 91.94 84 HIS A C 1
ATOM 670 O O . HIS A 1 84 ? -12.737 -5.551 -6.520 1.00 91.94 84 HIS A O 1
ATOM 676 N N . PRO A 1 85 ? -13.439 -3.682 -7.532 1.00 91.88 85 PRO A N 1
ATOM 677 C CA . PRO A 1 85 ? -12.364 -3.671 -8.532 1.00 91.88 85 PRO A CA 1
ATOM 678 C C . PRO A 1 85 ? -10.950 -3.844 -7.960 1.00 91.88 85 PRO A C 1
ATOM 680 O O . PRO A 1 85 ? -10.095 -4.470 -8.571 1.00 91.88 85 PRO A O 1
ATOM 683 N N . LEU A 1 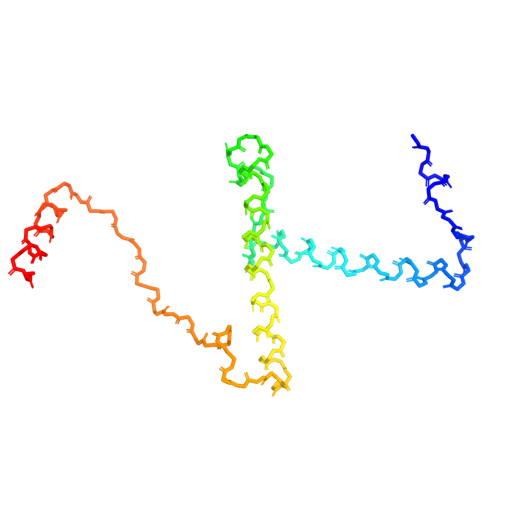86 ? -10.693 -3.318 -6.758 1.00 91.50 86 LEU A N 1
ATOM 684 C CA . LEU A 1 86 ? -9.390 -3.453 -6.085 1.00 91.50 86 LEU A CA 1
ATOM 685 C C . LEU A 1 86 ? -9.129 -4.841 -5.473 1.00 91.50 86 LEU A C 1
ATOM 687 O O . LEU A 1 86 ? -8.021 -5.091 -5.003 1.00 91.50 86 LEU A O 1
ATOM 691 N N . LEU A 1 87 ? -10.124 -5.727 -5.440 1.00 91.69 87 LEU A N 1
ATOM 692 C CA . LEU A 1 87 ? -9.967 -7.124 -5.030 1.00 91.69 87 LEU A CA 1
ATOM 693 C C . LEU A 1 87 ? -9.770 -8.060 -6.221 1.00 91.69 87 LEU A C 1
ATOM 695 O O . LEU A 1 87 ? -9.408 -9.217 -6.015 1.00 91.69 87 LEU A O 1
ATOM 699 N N . ALA A 1 88 ? -9.949 -7.557 -7.447 1.00 87.56 88 ALA A N 1
ATOM 700 C CA . ALA A 1 88 ? -9.637 -8.311 -8.647 1.00 87.56 88 ALA A CA 1
ATOM 701 C C . ALA A 1 88 ? -8.177 -8.801 -8.596 1.00 87.56 88 ALA A C 1
ATOM 703 O O . ALA A 1 88 ? -7.305 -8.075 -8.090 1.00 87.56 88 ALA A O 1
ATOM 704 N N . PRO A 1 89 ? -7.908 -10.025 -9.086 1.00 83.88 89 PRO A N 1
ATOM 705 C CA . PRO A 1 89 ? -6.553 -10.544 -9.162 1.00 83.88 89 PRO A CA 1
ATOM 706 C C . PRO A 1 89 ? -5.692 -9.622 -10.026 1.00 83.88 89 PRO A C 1
ATOM 708 O O . PRO A 1 89 ? -6.168 -9.059 -11.013 1.00 83.88 89 PRO A O 1
ATOM 711 N N . ASP A 1 90 ? -4.424 -9.473 -9.648 1.00 82.44 90 ASP A N 1
ATOM 712 C CA . ASP A 1 90 ? -3.471 -8.767 -10.498 1.00 82.44 90 ASP A CA 1
ATOM 713 C C . ASP A 1 90 ? -3.289 -9.530 -11.813 1.00 82.44 90 ASP A C 1
ATOM 715 O O . ASP A 1 90 ? -3.335 -10.764 -11.849 1.00 82.44 90 ASP A O 1
ATOM 719 N N . GLU A 1 91 ? -3.068 -8.787 -12.895 1.00 83.06 91 GLU A N 1
ATOM 720 C CA . GLU A 1 91 ? -2.697 -9.380 -14.174 1.00 83.06 91 GLU A CA 1
ATOM 721 C C . GLU A 1 91 ? -1.410 -10.199 -14.032 1.00 83.06 91 GLU A C 1
ATOM 723 O O . GLU A 1 91 ? -0.552 -9.929 -13.182 1.00 83.06 91 GLU A O 1
ATOM 728 N N . ALA A 1 92 ? -1.265 -11.214 -14.883 1.00 84.19 92 ALA A N 1
ATOM 729 C CA . ALA A 1 92 ? -0.061 -12.022 -14.902 1.00 84.19 92 ALA A CA 1
ATOM 730 C C . ALA A 1 92 ? 1.157 -11.127 -15.183 1.00 84.19 92 ALA A C 1
ATOM 732 O O . ALA A 1 92 ? 1.309 -10.562 -16.266 1.00 84.19 92 ALA A O 1
ATOM 733 N N . ASN A 1 93 ? 2.043 -10.999 -14.195 1.00 81.25 93 ASN A N 1
ATOM 734 C CA . ASN A 1 93 ? 3.290 -10.275 -14.374 1.00 81.25 93 ASN A CA 1
ATOM 735 C C . ASN A 1 93 ? 4.250 -11.131 -15.211 1.00 81.25 93 ASN A C 1
ATOM 737 O O . ASN A 1 93 ? 4.884 -12.054 -14.699 1.00 81.25 93 ASN A O 1
ATOM 741 N N . HIS A 1 94 ? 4.362 -10.808 -16.497 1.00 81.06 94 HIS A N 1
ATOM 742 C CA . HIS A 1 94 ? 5.298 -11.453 -17.420 1.00 81.06 94 HIS A CA 1
ATOM 743 C C . HIS A 1 94 ? 6.741 -10.923 -17.300 1.00 81.06 94 HIS A C 1
ATOM 745 O O . HIS A 1 94 ? 7.634 -11.404 -17.995 1.00 81.06 94 HIS A O 1
ATOM 751 N N . GLY A 1 95 ? 6.988 -9.980 -16.385 1.00 79.69 95 GLY A N 1
ATOM 752 C CA . GLY A 1 95 ? 8.291 -9.370 -16.155 1.00 79.69 95 GLY A CA 1
ATOM 753 C C . GLY A 1 95 ? 8.711 -8.409 -17.266 1.00 79.69 95 GLY A C 1
ATOM 754 O O . GLY A 1 95 ? 7.922 -8.017 -18.121 1.00 79.69 95 GLY A O 1
ATOM 755 N N . PHE A 1 96 ? 9.987 -8.030 -17.235 1.00 82.19 96 PHE A N 1
ATOM 756 C CA . PHE A 1 96 ? 10.632 -7.241 -18.280 1.00 82.19 96 PHE A CA 1
ATOM 757 C C . PHE A 1 96 ? 11.926 -7.940 -18.693 1.00 82.19 96 PHE A C 1
ATOM 759 O O . PHE A 1 96 ? 12.629 -8.502 -17.852 1.00 82.19 96 PHE A O 1
ATOM 766 N N . VAL A 1 97 ? 12.239 -7.887 -19.984 1.00 82.56 97 VAL A N 1
ATOM 767 C CA . VAL A 1 97 ? 13.513 -8.345 -20.544 1.00 82.56 97 VAL A CA 1
ATOM 768 C C . VAL A 1 97 ? 14.152 -7.145 -21.227 1.00 82.56 97 VAL A C 1
ATOM 770 O O . VAL A 1 97 ? 13.494 -6.463 -22.012 1.00 82.56 97 VAL A O 1
ATOM 773 N N . GLU A 1 98 ? 15.418 -6.871 -20.920 1.00 84.94 98 GLU A N 1
ATOM 774 C CA . GLU A 1 98 ? 16.186 -5.890 -21.685 1.00 84.94 98 GLU A CA 1
ATOM 775 C C . GLU A 1 98 ? 16.469 -6.469 -23.070 1.00 84.94 98 GLU A C 1
ATOM 777 O O . GLU A 1 98 ? 17.139 -7.494 -23.207 1.00 84.94 98 GLU A O 1
ATOM 782 N N . LEU A 1 99 ? 15.916 -5.825 -24.095 1.00 90.62 99 LEU A N 1
ATOM 783 C CA . LEU A 1 99 ? 16.143 -6.204 -25.481 1.00 90.62 99 LEU A CA 1
ATOM 784 C C . LEU A 1 99 ? 17.471 -5.623 -25.967 1.00 90.62 99 LEU A C 1
ATOM 786 O O . LEU A 1 99 ? 17.826 -4.487 -25.642 1.00 90.62 99 LEU A O 1
ATOM 790 N N . THR A 1 100 ? 18.188 -6.376 -26.798 1.00 94.62 100 THR A N 1
ATOM 791 C CA . THR A 1 100 ? 19.240 -5.783 -27.629 1.00 94.62 100 THR A CA 1
ATOM 792 C C . THR A 1 100 ? 18.619 -4.844 -28.667 1.00 94.62 100 THR A C 1
ATOM 794 O O . THR A 1 100 ? 17.426 -4.929 -28.962 1.00 94.62 100 THR A O 1
ATOM 797 N N . ALA A 1 101 ? 19.428 -3.957 -29.254 1.00 92.38 101 ALA A N 1
ATOM 798 C CA . ALA A 1 101 ? 18.959 -3.054 -30.308 1.00 92.38 101 ALA A CA 1
ATOM 799 C C . ALA A 1 101 ? 18.302 -3.822 -31.473 1.00 92.38 101 ALA A C 1
ATOM 801 O O . ALA A 1 101 ? 17.193 -3.487 -31.879 1.00 92.38 101 ALA A O 1
ATOM 802 N N . ASP A 1 102 ? 18.930 -4.911 -31.924 1.00 93.19 102 ASP A N 1
ATOM 803 C CA . ASP A 1 102 ? 18.415 -5.749 -33.014 1.00 93.19 102 ASP A CA 1
ATOM 804 C C . ASP A 1 102 ? 17.087 -6.436 -32.650 1.00 93.19 102 ASP A C 1
ATOM 806 O O . ASP A 1 102 ? 16.187 -6.575 -33.483 1.00 93.19 102 ASP A O 1
ATOM 810 N N . GLN A 1 103 ? 16.944 -6.867 -31.391 1.00 91.56 103 GLN A N 1
ATOM 811 C CA . GLN A 1 103 ? 15.707 -7.467 -30.890 1.00 91.56 103 GLN A CA 1
ATOM 812 C C . GLN A 1 103 ? 14.576 -6.442 -30.825 1.00 91.56 103 GLN A C 1
ATOM 814 O O . GLN A 1 103 ? 13.457 -6.764 -31.218 1.00 91.56 103 GLN A O 1
ATOM 819 N N . ALA A 1 104 ? 14.866 -5.220 -30.374 1.00 90.62 104 ALA A N 1
ATOM 820 C CA . ALA A 1 104 ? 13.898 -4.130 -30.356 1.00 90.62 104 ALA A CA 1
ATOM 821 C C . ALA A 1 104 ? 13.442 -3.768 -31.778 1.00 90.62 104 ALA A C 1
ATOM 823 O O . ALA A 1 104 ? 12.244 -3.707 -32.029 1.00 90.62 104 ALA A O 1
ATOM 824 N N . GLU A 1 105 ? 14.371 -3.635 -32.732 1.00 92.81 105 GLU A N 1
ATOM 825 C CA . GLU A 1 105 ? 14.040 -3.309 -34.127 1.00 92.81 105 GLU A CA 1
ATOM 826 C C . GLU A 1 105 ? 13.195 -4.405 -34.798 1.00 92.81 105 GLU A C 1
ATOM 828 O O . GLU A 1 105 ? 12.265 -4.121 -35.555 1.00 92.81 105 GLU A O 1
ATOM 833 N N . THR A 1 106 ? 13.485 -5.673 -34.491 1.00 93.19 106 THR A N 1
ATOM 834 C CA . THR A 1 106 ? 12.695 -6.811 -34.982 1.00 93.19 106 THR A CA 1
ATOM 835 C C . THR A 1 106 ? 11.277 -6.792 -34.414 1.00 93.19 106 THR A C 1
ATOM 837 O O . THR A 1 106 ? 10.318 -7.039 -35.147 1.00 93.19 106 THR A O 1
ATOM 840 N N . LEU A 1 107 ? 11.138 -6.496 -33.118 1.00 90.62 107 LEU A N 1
ATOM 841 C CA . LEU A 1 107 ? 9.843 -6.438 -32.446 1.00 90.62 107 LEU A CA 1
ATOM 842 C C . LEU A 1 107 ? 8.995 -5.267 -32.963 1.00 90.62 107 LEU A C 1
ATOM 844 O O . LEU A 1 107 ? 7.816 -5.456 -33.253 1.00 90.62 107 LEU A O 1
ATOM 848 N N . ASP A 1 108 ? 9.609 -4.094 -33.137 1.00 91.38 108 ASP A N 1
ATOM 849 C CA . ASP A 1 108 ? 8.958 -2.904 -33.691 1.00 91.38 108 ASP A CA 1
ATOM 850 C C . ASP A 1 108 ? 8.448 -3.167 -35.110 1.00 91.38 108 ASP A C 1
ATOM 852 O O . ASP A 1 108 ? 7.309 -2.831 -35.435 1.00 91.38 108 ASP A O 1
ATOM 856 N N . ARG A 1 109 ? 9.255 -3.827 -35.950 1.00 91.56 109 ARG A N 1
ATOM 857 C CA . ARG A 1 109 ? 8.845 -4.199 -37.311 1.00 91.56 109 ARG A CA 1
ATOM 858 C C . ARG A 1 109 ? 7.658 -5.162 -37.298 1.00 91.56 109 ARG A C 1
ATOM 860 O O . ARG A 1 109 ? 6.679 -4.921 -37.992 1.00 91.56 109 ARG A O 1
ATOM 867 N N . ALA A 1 110 ? 7.707 -6.195 -36.455 1.00 91.62 110 ALA A N 1
ATOM 868 C CA . ALA A 1 110 ? 6.611 -7.150 -36.313 1.00 91.62 110 ALA A CA 1
ATOM 869 C C . ALA A 1 110 ? 5.317 -6.504 -35.784 1.00 91.62 110 ALA A C 1
ATOM 871 O O . ALA A 1 110 ? 4.228 -6.902 -36.188 1.00 91.62 110 ALA A O 1
ATOM 872 N N . TYR A 1 111 ? 5.426 -5.511 -34.895 1.00 89.31 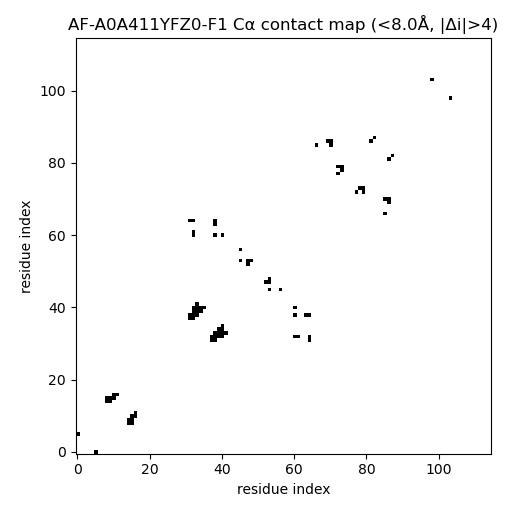111 TYR A N 1
ATOM 873 C CA . TYR A 1 111 ? 4.275 -4.766 -34.384 1.00 89.31 111 TYR A CA 1
ATOM 874 C C . TYR A 1 111 ? 3.645 -3.878 -35.463 1.00 89.31 111 TYR A C 1
ATOM 876 O O . TYR A 1 111 ? 2.425 -3.859 -35.601 1.00 89.31 111 TYR A O 1
ATOM 884 N N . LEU A 1 112 ? 4.470 -3.177 -36.248 1.00 87.88 112 LEU A N 1
ATOM 885 C CA . LEU A 1 112 ? 4.009 -2.330 -37.352 1.00 87.88 112 LEU A CA 1
ATOM 886 C C . LEU A 1 112 ? 3.357 -3.135 -38.482 1.00 87.88 112 LEU A C 1
ATOM 888 O O . LEU A 1 112 ? 2.406 -2.651 -39.081 1.00 87.88 112 LEU A O 1
ATOM 892 N N . ASP A 1 113 ? 3.827 -4.356 -38.742 1.00 87.88 113 ASP A N 1
ATOM 893 C CA . ASP A 1 113 ? 3.243 -5.248 -39.754 1.00 87.88 113 ASP A CA 1
ATOM 894 C C . ASP A 1 113 ? 1.915 -5.891 -39.297 1.00 87.88 113 ASP A C 1
ATOM 896 O O . ASP A 1 113 ? 1.152 -6.400 -40.120 1.00 87.88 113 ASP A O 1
ATOM 900 N N . ALA A 1 114 ? 1.640 -5.899 -37.987 1.00 78.75 114 ALA A N 1
ATOM 901 C CA . ALA A 1 114 ? 0.419 -6.448 -37.394 1.00 78.75 114 ALA A CA 1
ATOM 902 C C . ALA A 1 114 ? -0.698 -5.403 -37.179 1.00 78.75 114 ALA A C 1
ATOM 904 O O . ALA A 1 114 ? -1.806 -5.788 -36.788 1.00 78.75 114 ALA A O 1
ATOM 905 N N . ALA A 1 115 ? -0.406 -4.115 -37.398 1.00 61.56 115 ALA A N 1
ATOM 906 C CA . ALA A 1 115 ? -1.318 -2.977 -37.244 1.00 61.56 115 ALA A CA 1
ATOM 907 C C . ALA A 1 115 ? -1.949 -2.555 -38.582 1.00 61.56 115 ALA A C 1
ATOM 909 O O . ALA A 1 115 ? -3.143 -2.174 -38.560 1.00 61.56 115 ALA A O 1
#

Foldseek 3Di:
DPPVVVQPDDPPDPVSCVVVVVVVVVVVLVCQCCDPVHVVDDVCPPVDDDDPSVVVVVVVSSVRSVLVVLLVCCVVPVPDDCPPPSNDDDDPPPDDDDDDPVRVVVVVVVVVVVD

Sequence (115 aa):
MSAKLDQPFYWGSRKWRASYDRRTYVEGFFGNVQNASAENLRRGFVRTTGLGPIRLMLAITAAACNVRQLRNWHADTGLGDPEHPLLAPDEANHGFVELTADQAETLDRAYLDAA

Mean predicted aligned error: 9.47 Å

pLDDT: mean 87.62, std 8.29, range [49.25, 95.88]

Organism: NCBI:txid1670831

Solvent-accessible surface area (backbone atoms only — not comparable to full-atom values): 7188 Å² total; per-residue (Å²): 133,61,76,78,75,75,52,93,47,62,83,86,36,72,69,27,46,66,56,52,61,53,48,57,57,56,52,50,50,52,54,46,40,46,27,81,92,62,69,41,58,47,93,73,65,71,82,68,81,60,69,66,63,50,51,51,52,51,50,52,52,52,51,54,52,49,46,52,51,52,41,50,50,27,72,77,66,67,77,55,68,84,85,38,76,78,62,53,79,78,75,86,81,85,76,87,77,92,66,52,73,68,54,46,55,52,48,53,50,57,51,63,76,74,108